Protein AF-A0A2P5B890-F1 (afdb_monomer_lite)

Structure (mmCIF, N/CA/C/O backbone):
data_AF-A0A2P5B890-F1
#
_entry.id   AF-A0A2P5B890-F1
#
loop_
_atom_site.group_PDB
_atom_site.id
_atom_site.type_symbol
_atom_site.label_atom_id
_atom_site.label_alt_id
_atom_site.label_comp_id
_atom_site.label_asym_id
_atom_site.label_entity_id
_atom_site.label_seq_id
_atom_site.pdbx_PDB_ins_code
_atom_site.Cartn_x
_atom_site.Cartn_y
_atom_site.Cartn_z
_atom_site.occupancy
_atom_site.B_iso_or_equiv
_atom_site.auth_seq_id
_atom_site.auth_comp_id
_atom_site.auth_asym_id
_atom_site.auth_atom_id
_atom_site.pdbx_PDB_model_num
ATOM 1 N N . MET A 1 1 ? 18.913 2.480 22.817 1.00 41.84 1 MET A N 1
ATOM 2 C CA . MET A 1 1 ? 18.592 1.433 21.826 1.00 41.84 1 MET A CA 1
ATOM 3 C C . MET A 1 1 ? 19.067 1.959 20.476 1.00 41.84 1 MET A C 1
ATOM 5 O O . MET A 1 1 ? 18.506 2.934 19.999 1.00 41.84 1 MET A O 1
ATOM 9 N N . LEU A 1 2 ? 20.197 1.471 19.957 1.00 37.69 2 LEU A N 1
ATOM 10 C CA . LEU A 1 2 ? 20.738 1.953 18.678 1.00 37.69 2 LEU A CA 1
ATOM 11 C C . LEU A 1 2 ? 19.894 1.376 17.522 1.00 37.69 2 LEU A C 1
ATOM 13 O O . LEU A 1 2 ? 19.599 0.182 17.569 1.00 37.69 2 LEU A O 1
ATOM 17 N N . PRO A 1 3 ? 19.499 2.176 16.511 1.00 53.19 3 PRO A N 1
ATOM 18 C CA . PRO A 1 3 ? 18.799 1.674 15.328 1.00 53.19 3 PRO A CA 1
ATOM 19 C C . PRO A 1 3 ? 19.636 0.603 14.621 1.00 53.19 3 PRO A C 1
ATOM 21 O O . PRO A 1 3 ? 20.852 0.762 14.497 1.00 53.19 3 PRO A O 1
ATOM 24 N N . LEU A 1 4 ? 18.998 -0.464 14.130 1.00 50.97 4 LEU A N 1
ATOM 25 C CA . LEU A 1 4 ? 19.651 -1.579 13.422 1.00 50.97 4 LEU A CA 1
ATOM 26 C C . LEU A 1 4 ? 20.555 -1.106 12.269 1.00 50.97 4 LEU A C 1
ATOM 28 O O . LEU A 1 4 ? 21.605 -1.692 12.030 1.00 50.97 4 LEU A O 1
ATOM 32 N N . VAL A 1 5 ? 20.222 0.020 11.636 1.00 49.50 5 VAL A N 1
ATOM 33 C CA . VAL A 1 5 ? 21.019 0.647 10.571 1.00 49.50 5 VAL A CA 1
ATOM 34 C C . VAL A 1 5 ? 22.386 1.148 11.066 1.00 49.50 5 VAL A C 1
ATOM 36 O O . VAL A 1 5 ? 23.385 1.031 10.360 1.00 49.50 5 VAL A O 1
ATOM 39 N N . ASN A 1 6 ? 22.481 1.622 12.314 1.00 41.78 6 ASN A N 1
ATOM 40 C CA . ASN A 1 6 ? 23.764 1.988 12.928 1.00 41.78 6 ASN A CA 1
ATOM 41 C C . ASN A 1 6 ? 24.605 0.754 13.274 1.00 41.78 6 ASN A C 1
ATOM 43 O O . ASN A 1 6 ? 25.833 0.826 13.235 1.00 41.78 6 ASN A O 1
ATOM 47 N N . LEU A 1 7 ? 23.959 -0.380 13.564 1.00 48.84 7 LEU A N 1
ATOM 48 C CA . LEU A 1 7 ? 24.642 -1.660 13.747 1.00 48.84 7 LEU A CA 1
ATOM 49 C C . LEU A 1 7 ? 25.225 -2.158 12.417 1.00 48.84 7 LEU A C 1
ATOM 51 O O . LEU A 1 7 ? 26.377 -2.579 12.382 1.00 48.84 7 LEU A O 1
ATOM 55 N N . LEU A 1 8 ? 24.469 -2.015 11.321 1.00 45.31 8 LEU A N 1
ATOM 56 C CA . LEU A 1 8 ? 24.914 -2.323 9.955 1.00 45.31 8 LEU A CA 1
ATOM 57 C C . LEU A 1 8 ? 26.069 -1.407 9.505 1.00 45.31 8 LEU A C 1
ATOM 59 O O . LEU A 1 8 ? 27.021 -1.862 8.871 1.00 45.31 8 LEU A O 1
ATOM 63 N N . ARG A 1 9 ? 26.057 -0.134 9.912 1.00 44.59 9 ARG A N 1
ATOM 64 C CA . ARG A 1 9 ? 27.140 0.822 9.632 1.00 44.59 9 ARG A CA 1
ATOM 65 C C . ARG A 1 9 ? 28.434 0.512 10.400 1.00 44.59 9 ARG A C 1
ATOM 67 O O . ARG A 1 9 ? 29.521 0.717 9.863 1.00 44.59 9 ARG A O 1
ATOM 74 N N . LEU A 1 10 ? 28.334 -0.019 11.623 1.00 42.94 10 LEU A N 1
ATOM 75 C CA . LEU A 1 10 ? 29.478 -0.406 12.469 1.00 42.94 10 LEU A CA 1
ATOM 76 C C . LEU A 1 10 ? 30.211 -1.665 11.980 1.00 42.94 10 LEU A C 1
ATOM 78 O O . LEU A 1 10 ? 31.415 -1.780 12.187 1.00 42.94 10 LEU A O 1
ATOM 82 N N . ILE A 1 11 ? 29.525 -2.569 11.276 1.00 50.56 11 ILE A N 1
ATOM 83 C CA . ILE A 1 11 ? 30.129 -3.751 10.628 1.00 50.56 11 ILE A CA 1
ATOM 84 C C . ILE A 1 11 ? 30.693 -3.460 9.221 1.00 50.56 11 ILE A C 1
ATOM 86 O O . ILE A 1 11 ? 30.982 -4.383 8.465 1.00 50.56 11 ILE A O 1
ATOM 90 N N . GLY A 1 12 ? 30.893 -2.184 8.865 1.00 39.72 12 GLY A N 1
ATOM 91 C CA . GLY A 1 12 ? 31.603 -1.775 7.645 1.00 39.72 12 GLY A CA 1
ATOM 92 C C . GLY A 1 12 ? 30.725 -1.452 6.432 1.00 39.72 12 GLY A C 1
ATOM 93 O O . GLY A 1 12 ? 31.262 -1.188 5.354 1.00 39.72 12 GLY A O 1
ATOM 94 N N . TYR A 1 13 ? 29.397 -1.404 6.574 1.00 41.72 13 TYR A N 1
ATOM 95 C CA . TYR A 1 13 ? 28.501 -0.997 5.487 1.00 41.72 13 TYR A CA 1
ATOM 96 C C . TYR A 1 13 ? 28.231 0.510 5.528 1.00 41.72 13 TYR A C 1
ATOM 98 O O . TYR A 1 13 ? 27.294 1.009 6.145 1.00 41.72 13 TYR A O 1
ATOM 106 N N . GLY A 1 14 ? 29.124 1.237 4.862 1.00 40.88 14 GLY A N 1
ATOM 107 C CA . GLY A 1 14 ? 29.059 2.681 4.632 1.00 40.88 14 GLY A CA 1
ATOM 108 C C . GLY A 1 14 ? 30.031 3.133 3.541 1.00 40.88 14 GLY A C 1
ATOM 109 O O . GLY A 1 14 ? 30.474 4.279 3.550 1.00 40.88 14 GLY A O 1
ATOM 110 N N . LYS A 1 15 ? 30.411 2.231 2.623 1.00 35.06 15 LYS A N 1
ATOM 111 C CA . LYS A 1 15 ? 31.128 2.631 1.412 1.00 35.06 15 LYS A CA 1
ATOM 112 C C . LYS A 1 15 ? 30.120 3.257 0.444 1.00 35.06 15 LYS A C 1
ATOM 114 O O . LYS A 1 15 ? 29.133 2.591 0.119 1.00 35.06 15 LYS A O 1
ATOM 119 N N . PRO A 1 16 ? 30.350 4.490 -0.039 1.00 34.53 16 PRO A N 1
ATOM 120 C CA . PRO A 1 16 ? 29.565 5.027 -1.139 1.00 34.53 16 PRO A CA 1
ATOM 121 C C . PRO A 1 16 ? 29.727 4.081 -2.335 1.00 34.53 16 PRO A C 1
ATOM 123 O O . PRO A 1 16 ? 30.847 3.825 -2.773 1.00 34.53 16 PRO A O 1
ATOM 126 N N . GLY A 1 17 ? 28.619 3.500 -2.800 1.00 38.19 17 GLY A N 1
ATOM 127 C CA . GLY A 1 17 ? 28.598 2.605 -3.961 1.00 38.19 17 GLY A CA 1
ATOM 128 C C . GLY A 1 17 ? 28.188 1.152 -3.706 1.00 38.19 17 GLY A C 1
ATOM 129 O O . GLY A 1 17 ? 28.094 0.405 -4.676 1.00 38.19 17 GLY A O 1
ATOM 130 N N . ILE A 1 18 ? 27.898 0.727 -2.467 1.00 41.72 18 ILE A N 1
ATOM 131 C CA . ILE A 1 18 ? 27.238 -0.577 -2.265 1.00 41.72 18 ILE A CA 1
ATOM 132 C C . ILE A 1 18 ? 25.743 -0.401 -2.540 1.00 41.72 18 ILE A C 1
ATOM 134 O O . ILE A 1 18 ? 24.984 0.067 -1.697 1.00 41.72 18 ILE A O 1
ATOM 138 N N . GLN A 1 19 ? 25.357 -0.746 -3.764 1.00 46.16 19 GLN A N 1
ATOM 139 C CA . GLN A 1 19 ? 23.973 -0.863 -4.204 1.00 46.16 19 GLN A CA 1
ATOM 140 C C . GLN A 1 19 ? 23.298 -1.974 -3.385 1.00 46.16 19 GLN A C 1
ATOM 142 O O . GLN A 1 19 ? 23.825 -3.086 -3.303 1.00 46.16 19 GLN A O 1
ATOM 147 N N . PHE A 1 20 ? 22.143 -1.694 -2.773 1.00 48.53 20 PHE A N 1
ATOM 148 C CA . PHE A 1 20 ? 21.269 -2.755 -2.273 1.00 48.53 20 PHE A CA 1
ATOM 149 C C . PHE A 1 20 ? 20.727 -3.506 -3.488 1.00 48.53 20 PHE A C 1
ATOM 151 O O . PHE A 1 20 ? 19.748 -3.097 -4.104 1.00 48.53 20 PHE A O 1
ATOM 158 N N . LEU A 1 21 ? 21.427 -4.569 -3.883 1.00 47.84 21 LEU A N 1
ATOM 159 C CA . LEU A 1 21 ? 20.949 -5.462 -4.927 1.00 47.84 21 LEU A CA 1
ATOM 160 C C . LEU A 1 21 ? 19.724 -6.224 -4.387 1.00 47.84 21 LEU A C 1
ATOM 162 O O . LEU A 1 21 ? 19.800 -6.754 -3.267 1.00 47.84 21 LEU A O 1
ATOM 166 N N . PRO A 1 22 ? 18.622 -6.293 -5.159 1.00 54.09 22 PRO A N 1
ATOM 167 C CA . PRO A 1 22 ? 17.357 -6.894 -4.725 1.00 54.09 22 PRO A CA 1
ATOM 168 C C . PRO A 1 22 ? 17.493 -8.371 -4.322 1.00 54.09 22 PRO A C 1
ATOM 170 O O . PRO A 1 22 ? 16.749 -8.847 -3.469 1.00 54.09 22 PRO A O 1
ATOM 173 N N . ASP A 1 23 ? 18.510 -9.066 -4.836 1.00 54.47 23 ASP A N 1
ATOM 174 C CA . ASP A 1 23 ? 18.761 -10.484 -4.550 1.00 54.47 23 ASP A CA 1
ATOM 175 C C . ASP A 1 23 ? 19.698 -10.718 -3.355 1.00 54.47 23 ASP A C 1
ATOM 177 O O . ASP A 1 23 ? 20.062 -11.856 -3.046 1.00 54.47 23 ASP A O 1
ATOM 181 N N . SER A 1 24 ? 20.131 -9.657 -2.664 1.00 61.16 24 SER A N 1
ATOM 182 C CA . SER A 1 24 ? 20.968 -9.840 -1.481 1.00 61.16 24 SER A CA 1
ATOM 183 C C . SER A 1 24 ? 20.148 -10.481 -0.346 1.00 61.16 24 SER A C 1
ATOM 185 O O . SER A 1 24 ? 19.048 -10.013 -0.031 1.00 61.16 24 SER A O 1
ATOM 187 N N . PRO A 1 25 ? 20.680 -11.509 0.346 1.00 60.75 25 PRO A N 1
ATOM 188 C CA . PRO A 1 25 ? 19.998 -12.137 1.483 1.00 60.75 25 PRO A CA 1
ATOM 189 C C . PRO A 1 25 ? 19.591 -11.129 2.572 1.00 60.75 25 PRO A C 1
ATOM 191 O O . PRO A 1 25 ? 18.593 -11.305 3.272 1.00 60.75 25 PRO A O 1
ATOM 194 N N . THR A 1 26 ? 20.352 -10.040 2.696 1.00 64.50 26 THR A N 1
ATOM 195 C CA . THR A 1 26 ? 20.110 -8.932 3.625 1.00 64.50 26 THR A CA 1
ATOM 196 C C . THR A 1 26 ? 18.891 -8.089 3.240 1.00 64.50 26 THR A C 1
ATOM 198 O O . THR A 1 26 ? 18.122 -7.704 4.114 1.00 64.50 26 THR A O 1
ATOM 201 N N . TYR A 1 27 ? 18.674 -7.819 1.950 1.00 67.25 27 TYR A N 1
ATOM 202 C CA . TYR A 1 27 ? 17.504 -7.069 1.486 1.00 67.25 27 TYR A CA 1
ATOM 203 C C . TYR A 1 27 ? 16.220 -7.894 1.610 1.00 67.25 27 TYR A C 1
ATOM 205 O O . TYR A 1 27 ? 15.213 -7.415 2.130 1.00 67.25 27 TYR A O 1
ATOM 213 N N . ILE A 1 28 ? 16.287 -9.177 1.244 1.00 66.06 28 ILE A N 1
ATOM 214 C CA . ILE A 1 28 ? 15.167 -10.114 1.396 1.00 66.06 28 ILE A CA 1
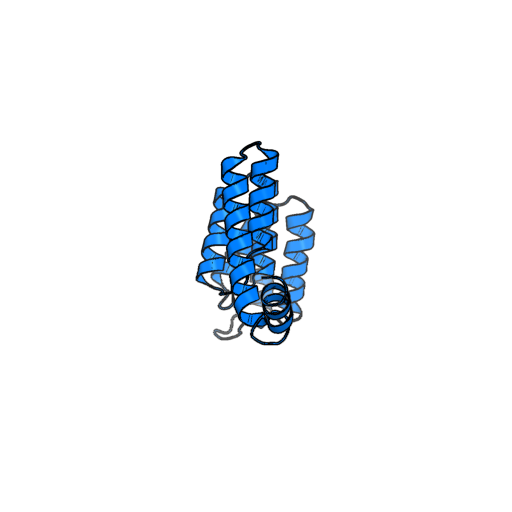ATOM 215 C C . ILE A 1 28 ? 14.785 -10.258 2.874 1.00 66.06 28 ILE A C 1
ATOM 217 O O . ILE A 1 28 ? 13.614 -10.131 3.223 1.00 66.06 28 ILE A O 1
ATOM 221 N N . SER A 1 29 ? 15.759 -10.467 3.767 1.00 67.19 29 SER A N 1
ATOM 222 C CA . SER A 1 29 ? 15.489 -10.547 5.212 1.00 67.19 29 SER A CA 1
ATOM 223 C C . SER A 1 29 ? 14.941 -9.239 5.790 1.00 67.19 29 SER A C 1
ATOM 225 O O . SER A 1 29 ? 14.083 -9.282 6.669 1.00 67.19 29 SER A O 1
ATOM 227 N N . TYR A 1 30 ? 15.364 -8.085 5.273 1.00 70.12 30 TYR A N 1
ATOM 228 C CA . TYR A 1 30 ? 14.814 -6.783 5.645 1.00 70.12 30 TYR A CA 1
ATOM 229 C C . TYR A 1 30 ? 13.343 -6.625 5.230 1.00 70.12 30 TYR A C 1
ATOM 231 O O . TYR A 1 30 ? 12.511 -6.258 6.062 1.00 70.12 30 TYR A O 1
ATOM 239 N N . ILE A 1 31 ? 12.993 -6.982 3.990 1.00 69.38 31 ILE A N 1
ATOM 240 C CA . ILE A 1 31 ? 11.601 -6.985 3.510 1.00 69.38 31 ILE A CA 1
ATOM 241 C C . ILE A 1 31 ? 10.742 -7.937 4.338 1.00 69.38 31 ILE A C 1
ATOM 243 O O . ILE A 1 31 ? 9.652 -7.558 4.767 1.00 69.38 31 ILE A O 1
ATOM 247 N N . VAL A 1 32 ? 11.233 -9.149 4.601 1.00 71.06 32 VAL A N 1
ATOM 248 C CA . VAL A 1 32 ? 10.517 -10.136 5.416 1.00 71.06 32 VAL A CA 1
ATOM 249 C C . VAL A 1 32 ? 10.298 -9.600 6.830 1.00 71.06 32 VAL A C 1
ATOM 251 O O . VAL A 1 32 ? 9.179 -9.660 7.329 1.00 71.06 32 VAL A O 1
ATOM 254 N N . MET A 1 33 ? 11.304 -8.988 7.463 1.00 71.31 33 MET A N 1
ATOM 255 C CA . MET A 1 33 ? 11.129 -8.358 8.778 1.00 71.31 33 MET A CA 1
ATOM 256 C C . MET A 1 33 ? 10.081 -7.239 8.753 1.00 71.31 33 MET A C 1
ATOM 258 O O . MET A 1 33 ? 9.228 -7.189 9.639 1.00 71.31 33 MET A O 1
ATOM 262 N N . LEU A 1 34 ? 10.087 -6.372 7.739 1.00 71.75 34 LEU A N 1
ATOM 263 C CA . LEU A 1 34 ? 9.090 -5.306 7.599 1.00 71.75 34 LEU A CA 1
ATOM 264 C C . LEU A 1 34 ? 7.670 -5.862 7.424 1.00 71.75 34 LEU A C 1
ATOM 266 O O . LEU A 1 34 ? 6.737 -5.442 8.117 1.00 71.75 34 LEU A O 1
ATOM 270 N N . GLN A 1 35 ? 7.517 -6.844 6.536 1.00 71.25 35 GLN A N 1
ATOM 271 C CA . GLN A 1 35 ? 6.251 -7.523 6.262 1.00 71.25 35 GLN A CA 1
ATOM 272 C C . GLN A 1 35 ? 5.720 -8.269 7.486 1.00 71.25 35 GLN A C 1
ATOM 274 O O . GLN A 1 35 ? 4.523 -8.239 7.773 1.00 71.25 35 GLN A O 1
ATOM 279 N N . GLU A 1 36 ? 6.592 -8.963 8.205 1.00 69.88 36 GLU A N 1
ATOM 280 C CA . GLU A 1 36 ? 6.201 -9.971 9.182 1.00 69.88 36 GLU A CA 1
ATOM 281 C C . GLU A 1 36 ? 6.185 -9.443 10.615 1.00 69.88 36 GLU A C 1
ATOM 283 O O . GLU A 1 36 ? 5.306 -9.812 11.393 1.00 69.88 36 GLU A O 1
ATOM 288 N N . ALA A 1 37 ? 7.103 -8.543 10.965 1.00 65.69 37 ALA A N 1
ATOM 289 C CA . ALA A 1 37 ? 7.192 -7.992 12.310 1.00 65.69 37 ALA A CA 1
ATOM 290 C C . ALA A 1 37 ? 6.414 -6.686 12.471 1.00 65.69 37 ALA A C 1
ATOM 292 O O . ALA A 1 37 ? 5.836 -6.483 13.531 1.00 65.69 37 ALA A O 1
ATOM 293 N N . LEU A 1 38 ? 6.362 -5.815 11.460 1.00 69.25 38 LEU A N 1
ATOM 294 C CA . LEU A 1 38 ? 5.784 -4.475 11.630 1.00 69.25 38 LEU A CA 1
ATOM 295 C C . LEU A 1 38 ? 4.375 -4.394 11.038 1.00 69.25 38 LEU A C 1
ATOM 297 O O . LEU A 1 38 ? 3.422 -4.073 11.751 1.00 69.25 38 LEU A O 1
ATOM 301 N N . ALA A 1 39 ? 4.195 -4.824 9.785 1.00 70.19 39 ALA A N 1
ATOM 302 C CA . ALA A 1 39 ? 2.880 -4.795 9.140 1.00 70.19 39 ALA A CA 1
ATOM 303 C C . ALA A 1 39 ? 1.872 -5.808 9.730 1.00 70.19 39 ALA A C 1
ATOM 305 O O . ALA A 1 39 ? 0.667 -5.540 9.739 1.00 70.19 39 ALA A O 1
ATOM 306 N N . LYS A 1 40 ? 2.325 -6.968 10.239 1.00 71.25 40 LYS A N 1
ATOM 307 C CA . LYS A 1 40 ? 1.443 -7.949 10.914 1.00 71.25 40 LYS A CA 1
ATOM 308 C C . LYS A 1 40 ? 1.227 -7.658 12.401 1.00 71.25 40 LYS A C 1
ATOM 310 O O . LYS A 1 40 ? 0.15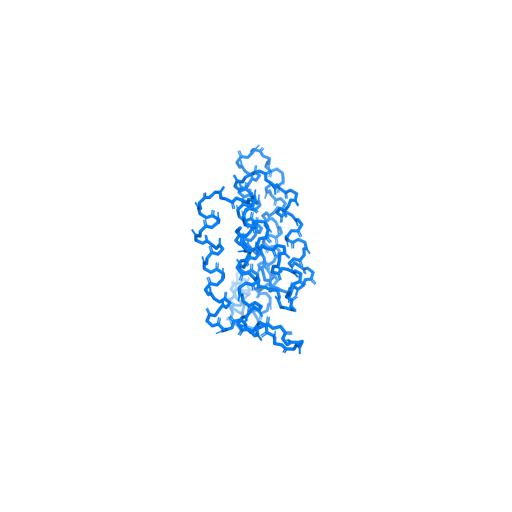4 -7.975 12.905 1.00 71.25 40 LYS A O 1
ATOM 315 N N . ARG A 1 41 ? 2.204 -7.075 13.113 1.00 72.62 41 ARG A N 1
ATOM 316 C CA . ARG A 1 41 ? 2.076 -6.789 14.561 1.00 72.62 41 ARG A CA 1
ATOM 317 C C . ARG A 1 41 ? 1.462 -5.422 14.867 1.00 72.62 41 ARG A C 1
ATOM 319 O O . ARG A 1 41 ? 1.461 -5.024 16.026 1.00 72.62 41 ARG A O 1
ATOM 326 N N . ASN A 1 42 ? 0.897 -4.749 13.861 1.00 74.06 42 ASN A N 1
ATOM 327 C CA . ASN A 1 42 ? 0.179 -3.480 14.015 1.00 74.06 42 ASN A CA 1
ATOM 328 C C . ASN A 1 42 ? 1.071 -2.317 14.507 1.00 74.06 42 ASN A C 1
ATOM 330 O O . ASN A 1 42 ? 0.560 -1.325 15.025 1.00 74.06 42 ASN A O 1
ATOM 334 N N . ASP A 1 43 ? 2.395 -2.440 14.353 1.00 84.12 43 ASP A N 1
ATOM 335 C CA . ASP A 1 43 ? 3.372 -1.397 14.682 1.00 84.12 43 ASP A CA 1
ATOM 336 C C . ASP A 1 43 ? 3.614 -0.519 13.449 1.00 84.12 43 ASP A C 1
ATOM 338 O O . ASP A 1 43 ? 4.617 -0.633 12.738 1.00 84.12 43 ASP A O 1
ATOM 342 N N . VAL A 1 44 ? 2.623 0.324 13.152 1.00 86.62 44 VAL A N 1
ATOM 343 C CA . VAL A 1 44 ? 2.665 1.210 11.983 1.00 86.62 44 VAL A CA 1
ATOM 344 C C . VAL A 1 44 ? 3.750 2.280 12.108 1.00 86.62 44 VAL A C 1
ATOM 346 O O . VAL A 1 44 ? 4.298 2.694 11.096 1.00 86.62 44 VAL A O 1
ATOM 349 N N . GLU A 1 45 ? 4.100 2.701 13.325 1.00 85.19 45 GLU A N 1
ATOM 350 C CA . GLU A 1 45 ? 5.124 3.725 13.558 1.00 85.19 45 GLU A CA 1
ATOM 351 C C . GLU A 1 45 ? 6.530 3.175 13.295 1.00 85.19 45 GLU A C 1
ATOM 353 O O . GLU A 1 45 ? 7.319 3.799 12.579 1.00 85.19 45 GLU A O 1
ATOM 358 N N . GLY A 1 46 ? 6.819 1.965 13.787 1.00 83.44 46 GLY A N 1
ATOM 359 C CA . GLY A 1 46 ? 8.039 1.239 13.443 1.00 83.44 46 GLY A CA 1
ATOM 360 C C . GLY A 1 46 ? 8.153 1.003 11.938 1.00 83.44 46 GLY A C 1
ATOM 361 O O . GLY A 1 46 ? 9.218 1.226 11.358 1.00 83.44 46 GLY A O 1
ATOM 362 N N . LEU A 1 47 ? 7.048 0.608 11.290 1.00 85.00 47 LEU A N 1
ATOM 363 C CA . LEU A 1 47 ? 6.999 0.417 9.840 1.00 85.00 47 LEU A CA 1
ATOM 364 C C . LEU A 1 47 ? 7.331 1.708 9.086 1.00 85.00 47 LEU A C 1
ATOM 366 O O . LEU A 1 47 ? 8.172 1.671 8.191 1.00 85.00 47 LEU A O 1
ATOM 370 N N . THR A 1 48 ? 6.697 2.828 9.449 1.00 86.00 48 THR A N 1
ATOM 371 C CA . THR A 1 48 ? 6.936 4.142 8.834 1.00 86.00 48 THR A CA 1
ATOM 372 C C . THR A 1 48 ? 8.404 4.511 8.904 1.00 86.00 48 THR A C 1
ATOM 374 O O . THR A 1 48 ? 9.011 4.792 7.875 1.00 86.00 48 THR A O 1
ATOM 377 N N . LYS A 1 49 ? 8.995 4.440 10.098 1.00 83.88 49 LYS A N 1
ATOM 378 C CA . LYS A 1 49 ? 10.389 4.822 10.301 1.00 83.88 49 LYS A CA 1
ATOM 379 C C . LYS A 1 49 ? 11.344 3.970 9.470 1.00 83.88 49 LYS A C 1
ATOM 381 O O . LYS A 1 49 ? 12.234 4.502 8.815 1.00 83.88 49 LYS A O 1
ATOM 386 N N . CYS A 1 50 ? 11.155 2.651 9.470 1.00 77.38 50 CYS A N 1
ATOM 387 C CA . CYS A 1 50 ? 11.976 1.766 8.654 1.00 77.38 50 CYS A CA 1
ATOM 388 C C . CYS A 1 50 ? 11.782 2.040 7.157 1.00 77.38 50 CYS A C 1
ATOM 390 O O . CYS A 1 50 ? 12.762 2.089 6.420 1.00 77.38 50 CYS A O 1
ATOM 392 N N . PHE A 1 51 ? 10.546 2.266 6.710 1.00 82.00 51 PHE A N 1
ATOM 393 C CA . PHE A 1 51 ? 10.272 2.583 5.314 1.00 82.00 51 PHE A CA 1
ATOM 394 C C . PHE A 1 51 ? 10.940 3.894 4.879 1.00 82.00 51 PHE A C 1
ATOM 396 O O . PHE A 1 51 ? 11.631 3.891 3.867 1.00 82.00 51 PHE A O 1
ATOM 403 N N . GLU A 1 52 ? 10.826 4.973 5.653 1.00 82.31 52 GLU A N 1
ATOM 404 C CA . GLU A 1 52 ? 11.486 6.260 5.377 1.00 82.31 52 GLU A CA 1
ATOM 405 C C . GLU A 1 52 ? 13.017 6.125 5.334 1.00 82.31 52 GLU A C 1
ATOM 407 O O . GLU A 1 52 ? 13.675 6.634 4.422 1.00 82.31 52 GLU A O 1
ATOM 412 N N . GLU A 1 53 ? 13.595 5.385 6.286 1.00 76.00 53 GLU A N 1
ATOM 413 C CA . GLU A 1 53 ? 15.027 5.067 6.294 1.00 76.00 53 GLU A CA 1
ATOM 414 C C . GLU A 1 53 ? 15.428 4.308 5.015 1.00 76.00 53 GLU A C 1
ATOM 416 O O . GLU A 1 53 ? 16.431 4.648 4.376 1.00 76.00 53 GLU A O 1
ATOM 421 N N . SER A 1 54 ? 14.622 3.333 4.584 1.00 73.12 54 SER A N 1
ATOM 422 C CA . SER A 1 54 ? 14.857 2.602 3.335 1.00 73.12 54 SER A CA 1
ATOM 423 C C . SER A 1 54 ? 14.706 3.493 2.099 1.00 73.12 54 SER A C 1
ATOM 425 O O . SER A 1 54 ? 15.566 3.473 1.225 1.00 73.12 54 SER A O 1
ATOM 427 N N . GLU A 1 55 ? 13.683 4.347 2.039 1.00 74.00 55 GLU A N 1
ATOM 428 C CA . GLU A 1 55 ? 13.400 5.202 0.883 1.00 74.00 55 GLU A CA 1
ATOM 429 C C . GLU A 1 55 ? 14.489 6.265 0.688 1.00 74.00 55 GLU A C 1
ATOM 431 O O . GLU A 1 55 ? 14.846 6.582 -0.447 1.00 74.00 55 GLU A O 1
ATOM 436 N N . SER A 1 56 ? 15.068 6.770 1.783 1.00 72.44 56 SER A N 1
ATOM 437 C CA . SER A 1 56 ? 16.168 7.745 1.756 1.00 72.44 56 SER A CA 1
ATOM 438 C C . SER A 1 56 ? 17.491 7.178 1.230 1.00 72.44 56 SER A C 1
ATOM 440 O O . SER A 1 56 ? 18.347 7.928 0.759 1.00 72.44 56 SER A O 1
ATOM 442 N N . SER A 1 57 ? 17.670 5.859 1.319 1.00 65.94 57 SER A N 1
ATOM 443 C CA . SER A 1 57 ? 18.915 5.169 0.977 1.00 65.94 57 SER A CA 1
ATOM 444 C C . SER A 1 57 ? 18.832 4.370 -0.323 1.00 65.94 57 SER A C 1
ATOM 446 O O . SER A 1 57 ? 19.862 3.887 -0.799 1.00 65.94 57 SER A O 1
ATOM 448 N N . CYS A 1 58 ? 17.643 4.240 -0.923 1.00 62.97 58 CYS A N 1
ATOM 449 C CA . CYS A 1 58 ? 17.441 3.345 -2.055 1.00 62.97 58 CYS A CA 1
ATOM 450 C C . CYS A 1 58 ? 17.521 4.036 -3.421 1.00 62.97 58 CYS A C 1
ATOM 452 O O . CYS A 1 58 ? 16.866 5.045 -3.679 1.00 62.97 58 CYS A O 1
ATOM 454 N N . THR A 1 59 ? 18.273 3.420 -4.336 1.00 60.06 59 THR A N 1
ATOM 455 C CA . THR A 1 59 ? 18.306 3.763 -5.767 1.00 60.06 59 THR A CA 1
ATOM 456 C C . THR A 1 59 ? 17.293 2.965 -6.595 1.00 60.06 59 THR A C 1
ATOM 458 O O . THR A 1 59 ? 17.014 3.346 -7.726 1.00 60.06 59 THR A O 1
ATOM 461 N N . TYR A 1 60 ? 16.760 1.861 -6.054 1.00 61.22 60 TYR A N 1
ATOM 462 C CA . TYR A 1 60 ? 15.820 0.952 -6.721 1.00 61.22 60 TYR A CA 1
ATOM 463 C C . TYR A 1 60 ? 14.514 0.850 -5.926 1.00 61.22 60 TYR A C 1
ATOM 465 O O . TYR A 1 60 ? 14.532 0.650 -4.715 1.00 61.22 60 TYR A O 1
ATOM 473 N N . TYR A 1 61 ? 13.370 1.003 -6.587 1.00 67.12 61 TYR A N 1
ATOM 474 C CA . TYR A 1 61 ? 12.076 1.010 -5.911 1.00 67.12 61 TYR A CA 1
ATOM 475 C C . TYR A 1 61 ? 11.424 -0.377 -5.976 1.00 67.12 61 TYR A C 1
ATOM 477 O O . TYR A 1 61 ? 11.031 -0.824 -7.050 1.00 67.12 61 TYR A O 1
ATOM 485 N N . ASP A 1 62 ? 11.307 -1.065 -4.835 1.00 73.56 62 ASP A N 1
ATOM 486 C CA . ASP A 1 62 ? 10.622 -2.362 -4.762 1.00 73.56 62 ASP A CA 1
ATOM 487 C C . ASP A 1 62 ? 9.113 -2.166 -4.557 1.00 73.56 62 ASP A C 1
ATOM 489 O O . ASP A 1 62 ? 8.642 -1.758 -3.490 1.00 73.56 62 ASP A O 1
ATOM 493 N N . ILE A 1 63 ? 8.351 -2.497 -5.599 1.00 76.69 63 ILE A N 1
ATOM 494 C CA . ILE A 1 63 ? 6.889 -2.389 -5.635 1.00 76.69 63 ILE A CA 1
ATOM 495 C C . ILE A 1 63 ? 6.235 -3.255 -4.545 1.00 76.69 63 ILE A C 1
ATOM 497 O O . ILE A 1 63 ? 5.253 -2.837 -3.936 1.00 76.69 63 ILE A O 1
ATOM 501 N N . LYS A 1 64 ? 6.796 -4.426 -4.207 1.00 78.88 64 LYS A N 1
ATOM 502 C CA . LYS A 1 64 ? 6.238 -5.310 -3.164 1.00 78.88 64 LYS A CA 1
ATOM 503 C C . LYS A 1 64 ? 6.373 -4.697 -1.776 1.00 78.88 64 LYS A C 1
ATOM 505 O O . LYS A 1 64 ? 5.519 -4.913 -0.906 1.00 78.88 64 LYS A O 1
ATOM 510 N N . LEU A 1 65 ? 7.456 -3.956 -1.552 1.00 80.06 65 LEU A N 1
ATOM 511 C CA . LEU A 1 65 ? 7.654 -3.226 -0.310 1.00 80.06 65 LEU A CA 1
ATOM 512 C C . LEU A 1 65 ? 6.642 -2.079 -0.201 1.00 80.06 65 LEU A C 1
ATOM 514 O O . LEU A 1 65 ? 5.980 -1.953 0.831 1.00 80.06 65 LEU A O 1
ATOM 518 N N . ALA A 1 66 ? 6.457 -1.311 -1.275 1.00 85.38 66 ALA A N 1
ATOM 519 C CA . ALA A 1 66 ? 5.451 -0.254 -1.334 1.00 85.38 66 ALA A CA 1
ATOM 520 C C . ALA A 1 66 ? 4.031 -0.790 -1.094 1.00 85.38 66 ALA A C 1
ATOM 522 O O . ALA A 1 66 ? 3.326 -0.271 -0.229 1.00 85.38 66 ALA A O 1
ATOM 523 N N . ASP A 1 67 ? 3.647 -1.887 -1.752 1.00 86.50 67 ASP A N 1
ATOM 524 C CA . ASP A 1 67 ? 2.362 -2.568 -1.546 1.00 86.50 67 ASP A CA 1
ATOM 525 C C . ASP A 1 67 ? 2.144 -2.939 -0.074 1.00 86.50 67 ASP A C 1
ATOM 527 O O . ASP A 1 67 ? 1.075 -2.704 0.495 1.00 86.50 67 ASP A O 1
ATOM 531 N N . THR A 1 68 ? 3.170 -3.500 0.571 1.00 85.00 68 THR A N 1
ATOM 532 C CA . THR A 1 68 ? 3.113 -3.886 1.990 1.00 85.00 68 THR A CA 1
ATOM 533 C C . THR A 1 68 ? 2.813 -2.676 2.875 1.00 85.00 68 THR A C 1
ATOM 535 O O . THR A 1 68 ? 1.961 -2.747 3.767 1.00 85.00 68 THR A O 1
ATOM 538 N N . VAL A 1 69 ? 3.499 -1.561 2.625 1.00 88.69 69 VAL A N 1
ATOM 539 C CA . VAL A 1 69 ? 3.360 -0.327 3.405 1.00 88.69 69 VAL A CA 1
ATOM 540 C C . VAL A 1 69 ? 2.008 0.338 3.155 1.00 88.69 69 VAL A C 1
ATOM 542 O O . VAL A 1 69 ? 1.345 0.735 4.113 1.00 88.69 69 VAL A O 1
ATOM 545 N N . ILE A 1 70 ? 1.538 0.373 1.905 1.00 91.25 70 ILE A N 1
ATOM 546 C CA . ILE A 1 70 ? 0.193 0.845 1.541 1.00 91.25 70 ILE A CA 1
ATOM 547 C C . ILE A 1 70 ? -0.866 0.055 2.313 1.00 91.25 70 ILE A C 1
ATOM 549 O O . ILE A 1 70 ? -1.729 0.645 2.965 1.00 91.25 70 ILE A O 1
ATOM 553 N N . VAL A 1 71 ? -0.785 -1.279 2.310 1.00 89.12 71 VAL A N 1
ATOM 554 C CA . VAL A 1 71 ? -1.739 -2.136 3.032 1.00 89.12 71 VAL A CA 1
ATOM 555 C C . VAL A 1 71 ? -1.738 -1.839 4.527 1.00 89.12 71 VAL A C 1
ATOM 557 O O . VAL A 1 71 ? -2.810 -1.759 5.132 1.00 89.12 71 VAL A O 1
ATOM 560 N N . ALA A 1 72 ? -0.563 -1.679 5.133 1.00 90.00 72 ALA A N 1
ATOM 561 C CA . ALA A 1 72 ? -0.461 -1.342 6.545 1.00 90.00 72 ALA A CA 1
ATOM 562 C C . ALA A 1 72 ? -1.096 0.025 6.835 1.00 90.00 72 ALA A C 1
ATOM 564 O O . ALA A 1 72 ? -1.961 0.120 7.701 1.00 90.00 72 ALA A O 1
ATOM 565 N N . TYR A 1 73 ? -0.770 1.066 6.069 1.00 92.69 73 TYR A N 1
ATOM 566 C CA . TYR A 1 73 ? -1.367 2.387 6.261 1.00 92.69 73 TYR A CA 1
ATOM 567 C C . TYR A 1 73 ? -2.888 2.384 6.116 1.00 92.69 73 TYR A C 1
ATOM 569 O O . TYR A 1 73 ? -3.585 2.934 6.970 1.00 92.69 73 TYR A O 1
ATOM 577 N N . LEU A 1 74 ? -3.430 1.704 5.106 1.00 93.19 74 LEU A N 1
ATOM 578 C CA . LEU A 1 74 ? -4.879 1.605 4.918 1.00 93.19 74 LEU A CA 1
ATOM 579 C C . LEU A 1 74 ? -5.576 0.859 6.065 1.00 93.19 74 LEU A C 1
ATOM 581 O O . LEU A 1 74 ? -6.682 1.238 6.446 1.00 93.19 74 LEU A O 1
ATOM 585 N N . ARG A 1 75 ? -4.942 -0.162 6.662 1.00 89.88 75 ARG A N 1
ATOM 586 C CA . ARG A 1 75 ? -5.468 -0.845 7.865 1.00 89.88 75 ARG A CA 1
ATOM 587 C C . ARG A 1 75 ? -5.561 0.074 9.083 1.00 89.88 75 ARG A C 1
ATOM 589 O O . ARG A 1 75 ? -6.398 -0.171 9.944 1.00 89.88 75 ARG A O 1
ATOM 596 N N . HIS A 1 76 ? -4.725 1.106 9.137 1.00 90.62 76 HIS A N 1
ATOM 597 C CA . HIS A 1 76 ? -4.669 2.094 10.213 1.00 90.62 76 HIS A CA 1
ATOM 598 C C . HIS A 1 76 ? -5.350 3.424 9.851 1.00 90.62 76 HIS A C 1
ATOM 600 O O . HIS A 1 76 ? -5.080 4.441 10.487 1.00 90.62 76 HIS A O 1
ATOM 606 N N . ASP A 1 77 ? -6.200 3.447 8.819 1.00 93.19 77 ASP A N 1
ATOM 607 C CA . ASP A 1 77 ? -6.899 4.652 8.352 1.00 93.19 77 ASP A CA 1
ATOM 608 C C . ASP A 1 77 ? -5.987 5.816 7.908 1.00 93.19 77 ASP A C 1
ATOM 610 O O . ASP A 1 77 ? -6.440 6.949 7.725 1.00 93.19 77 ASP A O 1
ATOM 614 N N . LYS A 1 78 ? -4.714 5.526 7.624 1.00 93.44 78 LYS A N 1
ATOM 615 C CA . LYS A 1 78 ? -3.685 6.469 7.159 1.00 93.44 78 LYS A CA 1
ATOM 616 C C . LYS A 1 78 ? -3.696 6.622 5.638 1.00 93.44 78 LYS A C 1
ATOM 618 O O . LYS A 1 78 ? -2.732 6.320 4.939 1.00 93.44 78 LYS A O 1
ATOM 623 N N . PHE A 1 79 ? -4.833 7.060 5.096 1.00 93.62 79 PHE A N 1
ATOM 624 C CA . PHE A 1 79 ? -5.026 7.163 3.644 1.00 93.62 79 PHE A CA 1
ATOM 625 C C . PHE A 1 79 ? -4.020 8.103 2.964 1.00 93.62 79 PHE A C 1
ATOM 627 O O . PHE A 1 79 ? -3.542 7.800 1.875 1.00 93.62 79 PHE A O 1
ATOM 634 N N . LYS A 1 80 ? -3.693 9.240 3.592 1.00 94.69 80 LYS A N 1
ATOM 635 C CA . LYS A 1 80 ? -2.788 10.237 3.000 1.00 94.69 80 LYS A CA 1
ATOM 636 C C . LYS A 1 80 ? -1.383 9.667 2.828 1.00 94.69 80 LYS A C 1
ATOM 638 O O . LYS A 1 80 ? -0.784 9.829 1.771 1.00 94.69 80 LYS A O 1
ATOM 643 N N . GLU A 1 81 ? -0.899 8.965 3.843 1.00 93.19 81 GLU A N 1
ATOM 644 C CA . GLU A 1 81 ? 0.395 8.296 3.838 1.00 93.19 81 GLU A CA 1
ATOM 645 C C . GLU A 1 81 ? 0.416 7.153 2.815 1.00 93.19 81 GLU A C 1
ATOM 647 O O . GLU A 1 81 ? 1.344 7.070 2.015 1.00 93.19 81 GLU A O 1
ATOM 652 N N . ALA A 1 82 ? -0.644 6.337 2.755 1.00 93.88 82 ALA A N 1
ATOM 653 C CA . ALA A 1 82 ? -0.789 5.300 1.731 1.00 93.88 82 ALA A CA 1
ATOM 654 C C . ALA A 1 82 ? -0.739 5.879 0.307 1.00 93.88 82 ALA A C 1
ATOM 656 O O . ALA A 1 82 ? -0.027 5.362 -0.553 1.00 93.88 82 ALA A O 1
ATOM 657 N N . LYS A 1 83 ? -1.467 6.974 0.057 1.00 93.75 83 LYS A N 1
ATOM 658 C CA . LYS A 1 83 ? -1.504 7.641 -1.250 1.00 93.75 83 LYS A CA 1
ATOM 659 C C . LYS A 1 83 ? -0.145 8.222 -1.634 1.00 93.75 83 LYS A C 1
ATOM 661 O O . LYS A 1 83 ? 0.247 8.105 -2.787 1.00 93.75 83 LYS A O 1
ATOM 666 N N . LEU A 1 84 ? 0.589 8.795 -0.681 1.00 92.94 84 LEU A N 1
ATOM 667 C CA . LEU A 1 84 ? 1.927 9.330 -0.933 1.00 92.94 84 LEU A CA 1
ATOM 668 C C . LEU A 1 84 ? 2.912 8.229 -1.351 1.00 92.94 84 LEU A C 1
ATOM 670 O O . LEU A 1 84 ? 3.649 8.408 -2.318 1.00 92.94 84 LEU A O 1
ATOM 674 N N . VAL A 1 85 ? 2.893 7.080 -0.665 1.00 90.56 85 VAL A N 1
ATOM 675 C CA . VAL A 1 85 ? 3.713 5.916 -1.047 1.00 90.56 85 VAL A CA 1
ATOM 676 C C . VAL A 1 85 ? 3.372 5.468 -2.465 1.00 90.56 85 VAL A C 1
ATOM 678 O O . VAL A 1 85 ? 4.269 5.269 -3.278 1.00 90.56 85 VAL A O 1
ATOM 681 N N . PHE A 1 86 ? 2.081 5.380 -2.781 1.00 91.06 86 PHE A N 1
ATOM 682 C CA . PHE A 1 86 ? 1.601 5.004 -4.106 1.00 91.06 86 PHE A CA 1
ATOM 683 C C . PHE A 1 86 ? 2.036 5.985 -5.214 1.00 91.06 86 PHE A C 1
ATOM 685 O O . PHE A 1 86 ? 2.531 5.575 -6.262 1.00 91.06 86 PHE A O 1
ATOM 692 N N . GLU A 1 87 ? 1.925 7.292 -4.978 1.00 90.31 87 GLU A N 1
ATOM 693 C CA . GLU A 1 87 ? 2.379 8.325 -5.920 1.00 90.31 87 GLU A CA 1
ATOM 694 C C . GLU A 1 87 ? 3.904 8.316 -6.113 1.00 90.31 87 GLU A C 1
ATOM 696 O O . GLU A 1 87 ? 4.398 8.594 -7.205 1.00 90.31 87 GLU A O 1
ATOM 701 N N . ASN A 1 88 ? 4.673 8.000 -5.070 1.00 87.44 88 ASN A N 1
ATOM 702 C CA . ASN A 1 88 ? 6.121 7.836 -5.193 1.00 87.44 88 ASN A CA 1
ATOM 703 C C . ASN A 1 88 ? 6.481 6.569 -5.980 1.00 87.44 88 ASN A C 1
ATOM 705 O O . ASN A 1 88 ? 7.415 6.608 -6.782 1.00 87.44 88 ASN A O 1
ATOM 709 N N . ALA A 1 89 ? 5.736 5.479 -5.785 1.00 86.06 89 ALA A N 1
ATOM 710 C CA . ALA A 1 89 ? 5.924 4.221 -6.500 1.00 86.06 89 ALA A CA 1
ATOM 711 C C . ALA A 1 89 ? 5.703 4.371 -8.008 1.00 86.06 89 ALA A C 1
ATOM 713 O O . ALA A 1 89 ? 6.571 4.000 -8.799 1.00 86.06 89 ALA A O 1
ATOM 714 N N . THR A 1 90 ? 4.588 4.992 -8.396 1.00 86.00 90 THR A N 1
ATOM 715 C CA . THR A 1 90 ? 4.209 5.224 -9.803 1.00 86.00 90 THR A CA 1
ATOM 716 C C . THR A 1 90 ? 5.176 6.157 -10.532 1.00 86.00 90 THR A C 1
ATOM 718 O O . THR A 1 90 ? 5.404 6.005 -11.725 1.00 86.00 90 THR A O 1
ATOM 721 N N . LYS A 1 91 ? 5.819 7.098 -9.828 1.00 86.06 91 LYS A N 1
ATOM 722 C CA . LYS A 1 91 ? 6.868 7.959 -10.411 1.00 86.06 91 LYS A CA 1
ATOM 723 C C . LYS A 1 91 ? 8.204 7.251 -10.622 1.00 86.06 91 LYS A C 1
ATOM 725 O O . LYS A 1 91 ? 9.016 7.724 -11.412 1.00 86.06 91 LYS A O 1
ATOM 730 N N . ARG A 1 92 ? 8.487 6.203 -9.846 1.00 81.12 92 ARG A N 1
ATOM 731 C CA . ARG A 1 92 ? 9.805 5.546 -9.791 1.00 81.12 92 ARG A CA 1
ATOM 732 C C . ARG A 1 92 ? 9.829 4.173 -10.457 1.00 81.12 92 ARG A C 1
ATOM 734 O O . ARG A 1 92 ? 10.911 3.611 -10.603 1.00 81.12 92 ARG A O 1
ATOM 741 N N . SER A 1 93 ? 8.674 3.625 -10.824 1.00 77.69 93 SER A N 1
ATOM 742 C CA . SER A 1 93 ? 8.561 2.301 -11.431 1.00 77.69 93 SER A CA 1
ATOM 743 C C . SER A 1 93 ? 7.384 2.227 -12.403 1.00 77.69 93 SER A C 1
ATOM 745 O O . SER A 1 93 ? 6.333 2.800 -12.139 1.00 77.69 93 SER A O 1
ATOM 747 N N . GLU A 1 94 ? 7.576 1.504 -13.508 1.00 72.31 94 GLU A N 1
ATOM 748 C CA . GLU A 1 94 ? 6.581 1.291 -14.576 1.00 72.31 94 GLU A CA 1
ATOM 749 C C . GLU A 1 94 ? 5.700 0.049 -14.337 1.00 72.31 94 GLU A C 1
ATOM 751 O O . GLU A 1 94 ? 5.071 -0.456 -15.259 1.00 72.31 94 GLU A O 1
ATOM 756 N N . GLY A 1 95 ? 5.703 -0.518 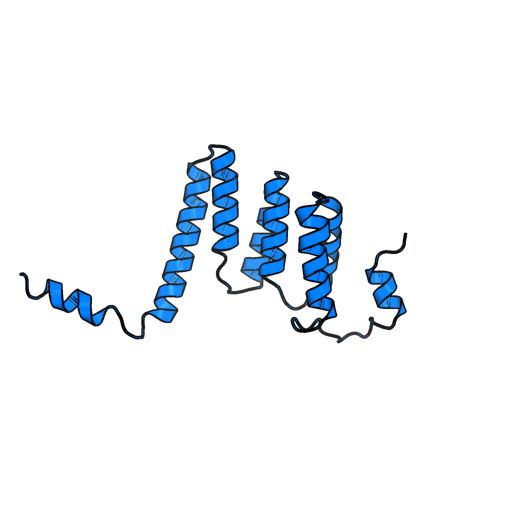-13.127 1.00 67.19 95 GLY A N 1
ATOM 757 C CA . GLY A 1 95 ? 5.021 -1.789 -12.883 1.00 67.19 95 GLY A CA 1
ATOM 758 C C . GLY A 1 95 ? 3.498 -1.659 -12.829 1.00 67.19 95 GLY A C 1
ATOM 759 O O . GLY A 1 95 ? 2.986 -0.571 -12.565 1.00 67.19 95 GLY A O 1
ATOM 760 N N . PRO A 1 96 ? 2.761 -2.770 -12.990 1.00 72.25 96 PRO A N 1
ATOM 761 C CA . PRO A 1 96 ? 1.339 -2.772 -12.694 1.00 72.25 96 PRO A CA 1
ATOM 762 C C . PRO A 1 96 ? 1.125 -2.532 -11.204 1.00 72.25 96 PRO A C 1
ATOM 764 O O . PRO A 1 96 ? 1.734 -3.188 -10.348 1.00 72.25 96 PRO A O 1
ATOM 767 N N . PHE A 1 97 ? 0.200 -1.642 -10.876 1.00 82.94 97 PHE A N 1
ATOM 768 C CA . PHE A 1 97 ? -0.167 -1.350 -9.501 1.00 82.94 97 PHE A CA 1
ATOM 769 C C . PHE A 1 97 ? -1.548 -1.886 -9.127 1.00 82.94 97 PHE A C 1
ATOM 771 O O . PHE A 1 97 ? -2.112 -1.510 -8.097 1.00 82.94 97 PHE A O 1
ATOM 778 N N . LEU A 1 98 ? -2.054 -2.850 -9.897 1.00 85.31 98 LEU A N 1
ATOM 779 C CA . LEU A 1 98 ? -3.333 -3.533 -9.693 1.00 85.31 98 LEU A CA 1
ATOM 780 C C . LEU A 1 98 ? -3.585 -3.927 -8.234 1.00 85.31 98 LEU A C 1
ATOM 782 O O . LEU A 1 98 ? -4.672 -3.716 -7.698 1.00 85.31 98 LEU A O 1
ATOM 786 N N . LYS A 1 99 ? -2.566 -4.466 -7.552 1.00 85.19 99 LYS A N 1
ATOM 787 C CA . LYS A 1 99 ? -2.680 -4.864 -6.142 1.00 85.19 99 LYS A CA 1
ATOM 788 C C . LYS A 1 99 ? -2.854 -3.671 -5.211 1.00 85.19 99 LYS A C 1
ATOM 790 O O . LYS A 1 99 ? -3.656 -3.755 -4.285 1.00 85.19 99 LYS A O 1
ATOM 795 N N . ALA A 1 100 ? -2.138 -2.572 -5.430 1.00 88.88 100 ALA A N 1
ATOM 796 C CA . ALA A 1 100 ? -2.326 -1.351 -4.656 1.00 88.88 100 ALA A CA 1
ATOM 797 C C . ALA A 1 100 ? -3.717 -0.749 -4.916 1.00 88.88 100 ALA A C 1
ATOM 799 O O . ALA A 1 100 ? -4.435 -0.446 -3.959 1.00 88.88 100 ALA A O 1
ATOM 800 N N . GLN A 1 101 ? -4.129 -0.660 -6.186 1.00 90.81 101 GLN A N 1
ATOM 801 C CA . GLN A 1 101 ? -5.445 -0.168 -6.615 1.00 90.81 101 GLN A CA 1
ATOM 802 C C . GLN A 1 101 ? -6.583 -0.962 -5.950 1.00 90.81 101 GLN A C 1
ATOM 804 O O . GLN A 1 101 ? -7.462 -0.386 -5.304 1.00 90.81 101 GLN A O 1
ATOM 809 N N . GLU A 1 102 ? -6.511 -2.297 -5.980 1.00 93.00 102 GLU A N 1
ATOM 810 C CA . GLU A 1 102 ? -7.457 -3.197 -5.309 1.00 93.00 102 GLU A CA 1
ATOM 811 C C . GLU A 1 102 ? -7.561 -2.886 -3.802 1.00 93.00 102 GLU A C 1
ATOM 813 O O . GLU A 1 102 ? -8.649 -2.867 -3.218 1.00 93.00 102 GLU A O 1
ATOM 818 N N . LYS A 1 103 ? -6.435 -2.606 -3.137 1.00 93.50 103 LYS A N 1
ATOM 819 C CA . LYS A 1 103 ? -6.410 -2.316 -1.695 1.00 93.50 103 LYS A CA 1
ATOM 820 C C . LYS A 1 103 ? -7.037 -0.962 -1.367 1.00 93.50 103 LYS A C 1
ATOM 822 O O . LYS A 1 103 ? -7.761 -0.879 -0.369 1.00 93.50 103 LYS A O 1
ATOM 827 N N . PHE A 1 104 ? -6.838 0.057 -2.200 1.00 94.94 104 PHE A N 1
ATOM 828 C CA . PHE A 1 104 ? -7.554 1.329 -2.078 1.00 94.94 104 PHE A CA 1
ATOM 829 C C . PHE A 1 104 ? -9.059 1.162 -2.313 1.00 94.94 104 PHE A C 1
ATOM 831 O O . PHE A 1 104 ? -9.851 1.648 -1.504 1.00 94.94 104 PHE A O 1
ATOM 838 N N . MET A 1 105 ? -9.467 0.406 -3.336 1.00 95.62 105 MET A N 1
ATOM 839 C CA . MET A 1 105 ? -10.877 0.075 -3.571 1.00 95.62 105 MET A CA 1
ATOM 840 C C . MET A 1 105 ? -11.507 -0.550 -2.316 1.00 95.62 105 MET A C 1
ATOM 842 O O . MET A 1 105 ? -12.512 -0.050 -1.803 1.00 95.62 105 MET A O 1
ATOM 846 N N . PHE A 1 106 ? -10.893 -1.598 -1.754 1.00 95.12 106 PHE A N 1
ATOM 847 C CA . PHE A 1 106 ? -11.392 -2.243 -0.533 1.00 95.12 106 PHE A CA 1
ATOM 848 C C . PHE A 1 106 ? -11.472 -1.290 0.664 1.00 95.12 106 PHE A C 1
ATOM 850 O O . PHE A 1 106 ? -12.403 -1.391 1.469 1.00 95.12 106 PHE A O 1
ATOM 857 N N . PHE A 1 107 ? -10.512 -0.376 0.805 1.00 95.75 107 PHE A N 1
ATOM 858 C CA . PHE A 1 107 ? -10.526 0.636 1.858 1.00 95.75 107 PHE A CA 1
ATOM 859 C C . PHE A 1 107 ? -11.763 1.539 1.765 1.00 95.75 107 PHE A C 1
ATOM 861 O O . PHE A 1 107 ? -12.453 1.740 2.769 1.00 95.75 107 PHE A O 1
ATOM 868 N N . PHE A 1 108 ? -12.102 2.022 0.569 1.00 95.94 108 PHE A N 1
ATOM 869 C CA . PHE A 1 108 ? -13.273 2.875 0.361 1.00 95.94 108 PHE A CA 1
ATOM 870 C C . PHE A 1 108 ? -14.600 2.118 0.480 1.00 95.94 108 PHE A C 1
ATOM 872 O O . PHE A 1 108 ? -15.546 2.640 1.080 1.00 95.94 108 PHE A O 1
ATOM 879 N N . LEU A 1 109 ? -14.659 0.859 0.033 1.00 95.94 109 LEU A N 1
ATOM 880 C CA . LEU A 1 109 ? -15.835 0.000 0.223 1.00 95.94 109 LEU A CA 1
ATOM 881 C C . LEU A 1 109 ? -16.165 -0.205 1.705 1.00 95.94 109 LEU A C 1
ATOM 883 O O . LEU A 1 109 ? -17.326 -0.078 2.100 1.00 95.94 109 LEU A O 1
ATOM 887 N N . LYS A 1 110 ? -15.156 -0.439 2.555 1.00 95.31 110 LYS A N 1
ATOM 888 C CA . LYS A 1 110 ? -15.349 -0.554 4.015 1.00 95.31 110 LYS A CA 1
ATOM 889 C C . LYS A 1 110 ? -15.942 0.712 4.637 1.00 95.31 110 LYS A C 1
ATOM 891 O O . LYS A 1 110 ? -16.664 0.624 5.627 1.00 95.31 110 LYS A O 1
ATOM 896 N N . LYS A 1 111 ? -15.677 1.875 4.038 1.00 94.81 111 LYS A N 1
ATOM 897 C CA . LYS A 1 111 ? -16.213 3.179 4.454 1.00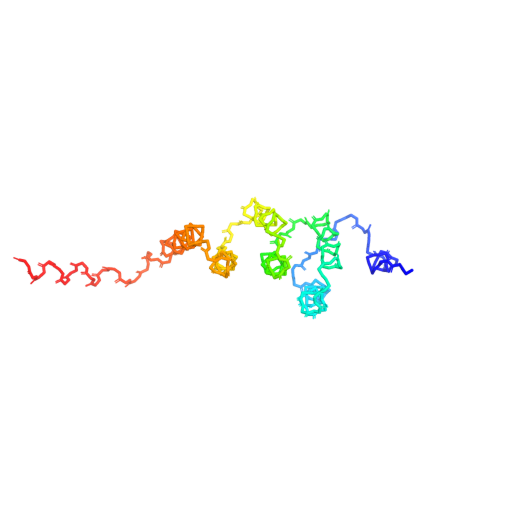 94.81 111 LYS A CA 1
ATOM 898 C C . LYS A 1 111 ? -17.522 3.556 3.763 1.00 94.81 111 LYS A C 1
ATOM 900 O O . LYS A 1 111 ? -18.021 4.653 3.993 1.00 94.81 111 LYS A O 1
ATOM 905 N N . ARG A 1 112 ? -18.082 2.664 2.936 1.00 95.88 112 ARG A N 1
ATOM 906 C CA . ARG A 1 112 ? -19.278 2.903 2.108 1.00 95.88 112 ARG A CA 1
ATOM 907 C C . ARG A 1 112 ? -19.119 4.080 1.133 1.00 95.88 112 ARG A C 1
ATOM 909 O O . ARG A 1 112 ? -20.108 4.666 0.708 1.00 95.88 112 ARG A O 1
ATOM 916 N N . GLN A 1 113 ? -17.885 4.415 0.764 1.00 96.06 113 GLN A N 1
ATOM 917 C CA . GLN A 1 113 ? -17.565 5.474 -0.195 1.00 96.06 113 GLN A CA 1
ATOM 918 C C . GLN A 1 113 ? -17.472 4.865 -1.599 1.00 96.06 113 GLN A C 1
ATOM 920 O O . GLN A 1 113 ? -16.386 4.629 -2.121 1.00 96.06 113 GLN A O 1
ATOM 925 N N . VAL A 1 114 ? -18.632 4.536 -2.173 1.00 94.31 114 VAL A N 1
ATOM 926 C CA . VAL A 1 114 ? -18.735 3.726 -3.401 1.00 94.31 114 VAL A CA 1
ATOM 927 C C . VAL A 1 114 ? -18.120 4.422 -4.615 1.00 94.31 114 VAL A C 1
ATOM 929 O O . VAL A 1 114 ? -17.398 3.780 -5.364 1.00 94.31 114 VAL A O 1
ATOM 932 N N . GLU A 1 115 ? -18.344 5.725 -4.781 1.00 94.19 115 GLU A N 1
ATOM 933 C CA . GLU A 1 115 ? -17.803 6.494 -5.913 1.00 94.19 115 GLU A CA 1
ATOM 934 C C . GLU A 1 115 ? -16.273 6.429 -5.963 1.00 94.19 115 GLU A C 1
ATOM 93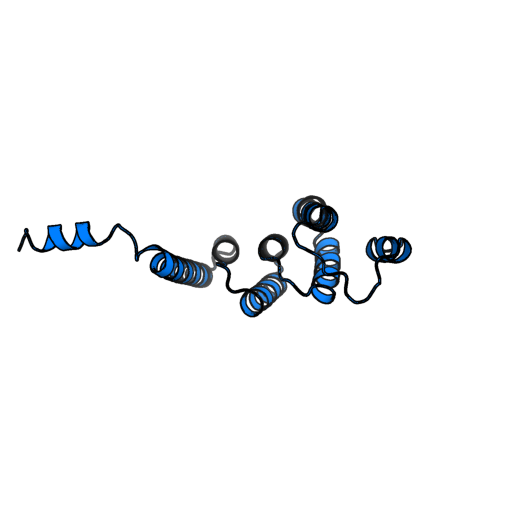6 O O . GLU A 1 115 ? -15.694 6.109 -6.996 1.00 94.19 115 GLU A O 1
ATOM 941 N N . LEU A 1 116 ? -15.614 6.632 -4.818 1.00 92.44 116 LEU A N 1
ATOM 942 C CA . LEU A 1 116 ? -14.160 6.524 -4.725 1.00 92.44 116 LEU A CA 1
ATOM 943 C C . LEU A 1 116 ? -13.688 5.090 -4.964 1.00 92.44 116 LEU A C 1
ATOM 945 O O . LEU A 1 116 ? -12.695 4.892 -5.652 1.00 92.44 116 LEU A O 1
ATOM 949 N N . ALA A 1 117 ? -14.400 4.086 -4.444 1.00 94.19 117 ALA A N 1
ATOM 950 C CA . ALA A 1 117 ? -14.065 2.691 -4.715 1.00 94.19 117 ALA A CA 1
ATOM 951 C C . ALA A 1 117 ? -14.117 2.360 -6.217 1.00 94.19 117 ALA A C 1
ATOM 953 O O . ALA A 1 117 ? -13.229 1.662 -6.700 1.00 94.19 117 ALA A O 1
ATOM 954 N N . LEU A 1 118 ? -15.107 2.889 -6.946 1.00 91.12 118 LEU A N 1
ATOM 955 C CA . LEU A 1 118 ? -15.216 2.723 -8.396 1.00 91.12 118 LEU A CA 1
ATOM 956 C C . LEU A 1 118 ? -14.049 3.382 -9.136 1.00 91.12 118 LEU A C 1
ATOM 958 O O . LEU A 1 118 ? -13.476 2.742 -10.005 1.00 91.12 118 LEU A O 1
ATOM 962 N N . CYS A 1 119 ? -13.606 4.579 -8.735 1.00 93.62 119 CYS A N 1
ATOM 963 C CA . CYS A 1 119 ? -12.438 5.211 -9.361 1.00 93.62 119 CYS A CA 1
ATOM 964 C C . CYS A 1 119 ? -11.172 4.336 -9.297 1.00 93.62 119 CYS A C 1
ATOM 966 O O . CYS A 1 119 ? -10.417 4.273 -10.262 1.00 93.62 119 CYS A O 1
ATOM 968 N N . TYR A 1 120 ? -10.935 3.659 -8.168 1.00 91.44 120 TYR A N 1
ATOM 969 C CA . TYR A 1 120 ? -9.794 2.745 -8.020 1.00 91.44 120 TYR A CA 1
ATOM 970 C C . TYR A 1 120 ? -9.984 1.429 -8.791 1.00 91.44 120 TYR A C 1
ATOM 972 O O . TYR A 1 120 ? -9.006 0.840 -9.245 1.00 91.44 120 TYR A O 1
ATOM 980 N N . LEU A 1 121 ? -11.227 0.971 -8.962 1.00 90.69 121 LEU A N 1
ATOM 981 C CA . LEU A 1 121 ? -11.538 -0.178 -9.812 1.00 90.69 121 LEU A CA 1
ATOM 982 C C . LEU A 1 121 ? -11.295 0.144 -11.292 1.00 90.69 121 LEU A C 1
ATOM 984 O O . LEU A 1 121 ? -10.629 -0.631 -11.969 1.00 90.69 121 LEU A O 1
ATOM 988 N N . ASP A 1 122 ? -11.779 1.290 -11.771 1.00 89.44 122 ASP A N 1
ATOM 989 C CA . ASP A 1 122 ? -11.597 1.733 -13.157 1.00 89.44 122 ASP A CA 1
ATOM 990 C C . ASP A 1 122 ? -10.109 1.901 -13.490 1.00 89.44 122 ASP A C 1
ATOM 992 O O . ASP A 1 122 ? -9.657 1.468 -14.546 1.00 89.44 122 ASP A O 1
ATOM 996 N N . ALA A 1 123 ? -9.323 2.456 -12.560 1.00 88.56 123 ALA A N 1
ATOM 997 C CA . ALA A 1 123 ? -7.873 2.557 -12.710 1.00 88.56 123 ALA A CA 1
ATOM 998 C C . ALA A 1 123 ? -7.196 1.178 -12.797 1.00 88.56 123 ALA A C 1
ATOM 1000 O O . ALA A 1 123 ? -6.321 0.982 -13.636 1.00 88.56 123 ALA A O 1
ATOM 1001 N N . ALA A 1 124 ? -7.621 0.209 -11.979 1.00 86.94 124 ALA A N 1
ATOM 1002 C CA . ALA A 1 124 ? -7.111 -1.159 -12.063 1.00 86.94 124 ALA A CA 1
ATOM 1003 C C . ALA A 1 124 ? -7.487 -1.843 -13.390 1.00 86.94 124 ALA A C 1
ATOM 1005 O O . ALA A 1 124 ? -6.676 -2.566 -13.955 1.00 86.94 124 ALA A O 1
ATOM 1006 N N . ILE A 1 125 ? -8.700 -1.622 -13.903 1.00 85.88 125 ILE A N 1
ATOM 1007 C CA . ILE A 1 125 ? -9.119 -2.166 -15.203 1.00 85.88 125 ILE A CA 1
ATOM 1008 C C . ILE A 1 125 ? -8.269 -1.560 -16.322 1.00 85.88 125 ILE A C 1
ATOM 1010 O O . ILE A 1 125 ? -7.731 -2.301 -17.134 1.00 85.88 125 ILE A O 1
ATOM 1014 N N . PHE A 1 126 ? -8.082 -0.239 -16.314 1.00 84.94 126 PHE A N 1
ATOM 1015 C CA . PHE A 1 126 ? -7.263 0.454 -17.307 1.00 84.94 126 PHE A CA 1
ATOM 1016 C C . PHE A 1 126 ? -5.808 -0.042 -17.317 1.00 84.94 126 PHE A C 1
ATOM 1018 O O . PHE A 1 126 ? -5.255 -0.307 -18.380 1.00 84.94 126 PHE A O 1
ATOM 1025 N N . GLU A 1 127 ? -5.198 -0.224 -16.141 1.00 79.75 127 GLU A N 1
ATOM 1026 C CA . GLU A 1 127 ? -3.851 -0.803 -16.024 1.00 79.75 127 GLU A CA 1
ATOM 1027 C C . GLU A 1 127 ? -3.790 -2.251 -16.552 1.00 79.75 127 GLU A C 1
ATOM 1029 O O . GLU A 1 127 ? -2.812 -2.633 -17.188 1.00 79.75 127 GLU A O 1
ATOM 1034 N N . ALA A 1 128 ? -4.830 -3.059 -16.320 1.00 78.19 128 ALA A N 1
ATOM 1035 C CA . ALA A 1 128 ? -4.879 -4.446 -16.787 1.00 78.19 128 ALA A CA 1
ATOM 1036 C C . ALA A 1 128 ? -5.084 -4.554 -18.309 1.00 78.19 128 ALA A C 1
ATOM 1038 O O . ALA A 1 128 ? -4.548 -5.466 -18.937 1.00 78.19 128 ALA A O 1
ATOM 1039 N N . GLU A 1 129 ? -5.844 -3.632 -18.903 1.00 72.69 129 GLU A N 1
ATOM 1040 C CA . GLU A 1 129 ? -6.046 -3.548 -20.354 1.00 72.69 129 GLU A CA 1
ATOM 1041 C C . GLU A 1 129 ? -4.754 -3.142 -21.084 1.00 72.69 129 GLU A C 1
ATOM 1043 O O . GLU A 1 129 ? -4.458 -3.687 -22.148 1.00 72.69 129 GLU A O 1
ATOM 1048 N N . ASP A 1 130 ? -3.947 -2.251 -20.498 1.00 60.91 130 ASP A N 1
ATOM 1049 C CA . ASP A 1 130 ? -2.634 -1.868 -21.041 1.00 60.91 130 ASP A CA 1
ATOM 1050 C C . ASP A 1 130 ? -1.633 -3.042 -20.998 1.00 60.91 130 ASP A C 1
ATOM 1052 O O . ASP A 1 130 ? -0.918 -3.302 -21.969 1.00 60.91 130 ASP A O 1
ATOM 1056 N N . GLU A 1 131 ? -1.650 -3.852 -19.930 1.00 56.22 131 GLU A N 1
ATOM 1057 C CA . GLU A 1 131 ? -0.876 -5.103 -19.870 1.00 56.22 131 GLU A CA 1
ATOM 1058 C C . GLU A 1 131 ? -1.342 -6.142 -20.903 1.00 56.22 131 GLU A C 1
ATOM 1060 O O . GLU A 1 131 ? -0.519 -6.855 -21.492 1.00 56.22 131 GLU A O 1
ATOM 1065 N N . GLU A 1 132 ? -2.651 -6.238 -21.157 1.00 53.38 132 GLU A N 1
ATOM 1066 C CA . GLU A 1 132 ? -3.198 -7.162 -22.152 1.00 53.38 132 GLU A CA 1
ATOM 1067 C C . GLU A 1 132 ? -2.772 -6.788 -23.576 1.00 53.38 132 GLU A C 1
ATOM 1069 O O . GLU A 1 132 ? -2.486 -7.688 -24.366 1.00 53.38 132 GLU A O 1
ATOM 1074 N N . LEU A 1 133 ? -2.624 -5.500 -23.897 1.00 46.84 133 LEU A N 1
ATOM 1075 C CA . LEU A 1 133 ? -2.124 -5.039 -25.199 1.00 46.84 133 LEU A CA 1
ATOM 1076 C C . LEU A 1 133 ? -0.638 -5.366 -25.427 1.00 46.84 133 LEU A C 1
ATOM 1078 O O . LEU A 1 133 ? -0.233 -5.580 -26.569 1.00 46.84 133 LEU A O 1
ATOM 1082 N N . ILE A 1 134 ? 0.164 -5.500 -24.366 1.00 45.28 134 ILE A N 1
ATOM 1083 C CA . ILE A 1 134 ? 1.569 -5.941 -24.458 1.00 45.28 134 ILE A CA 1
ATOM 1084 C C . ILE A 1 134 ? 1.659 -7.468 -24.662 1.00 45.28 134 ILE A C 1
ATOM 1086 O O . ILE A 1 134 ? 2.624 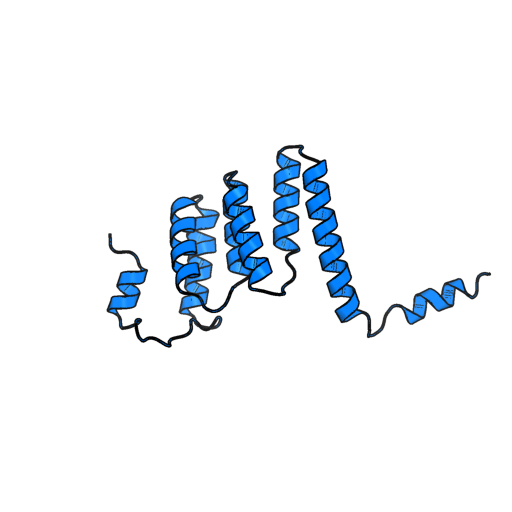-7.968 -25.248 1.00 45.28 134 ILE A O 1
ATOM 1090 N N . HIS A 1 135 ? 0.641 -8.231 -24.242 1.00 42.47 135 HIS A N 1
ATOM 1091 C CA . HIS A 1 135 ? 0.618 -9.695 -24.359 1.00 42.47 135 HIS A CA 1
ATOM 1092 C C . HIS A 1 135 ? -0.230 -10.242 -25.531 1.00 42.47 135 HIS A C 1
ATOM 1094 O O . HIS A 1 135 ? -0.011 -11.381 -25.965 1.00 42.47 135 HIS A O 1
ATOM 1100 N N . GLN A 1 136 ? -1.169 -9.458 -26.075 1.00 36.72 136 GLN A N 1
ATOM 1101 C CA . GLN A 1 136 ? -2.143 -9.885 -27.094 1.00 36.72 136 GLN A CA 1
ATOM 1102 C C . GLN A 1 136 ? -1.675 -9.803 -28.554 1.00 36.72 136 GLN A C 1
ATOM 1104 O O . GLN A 1 136 ? -2.429 -10.224 -29.432 1.00 36.72 136 GLN A O 1
ATOM 1109 N N . ASP A 1 137 ? -0.429 -9.423 -28.844 1.00 40.31 137 ASP A N 1
ATOM 1110 C CA . ASP A 1 137 ? 0.126 -9.560 -30.204 1.00 40.31 137 ASP A CA 1
ATOM 1111 C C . ASP A 1 137 ? 0.441 -11.014 -30.602 1.00 40.31 137 ASP A C 1
ATOM 1113 O O . ASP A 1 137 ? 0.875 -11.288 -31.722 1.00 40.31 137 ASP A O 1
ATOM 1117 N N . SER A 1 138 ? 0.184 -11.982 -29.716 1.00 42.31 138 SER A N 1
ATOM 1118 C CA . SER A 1 138 ? 0.461 -13.384 -30.005 1.00 42.31 138 SER A CA 1
ATOM 1119 C C . SER A 1 138 ? -0.743 -14.131 -30.612 1.00 42.31 138 SER A C 1
ATOM 1121 O O . SER A 1 138 ? -0.704 -14.385 -31.812 1.00 42.31 138 SER A O 1
ATOM 1123 N N . TRP A 1 139 ? -1.783 -14.585 -29.890 1.00 36.31 139 TRP A N 1
ATOM 1124 C CA . TRP A 1 139 ? -2.515 -15.772 -30.409 1.00 36.31 139 TRP A CA 1
ATOM 1125 C C . TRP A 1 139 ? -4.054 -15.870 -30.268 1.00 36.31 139 TRP A C 1
ATOM 1127 O O . TRP A 1 139 ? -4.600 -16.835 -30.800 1.00 36.31 139 TRP A O 1
ATOM 1137 N N . CYS A 1 140 ? -4.805 -14.932 -29.664 1.00 45.59 140 CYS A N 1
ATOM 1138 C CA . CYS A 1 140 ? -6.230 -15.211 -29.343 1.00 45.59 140 CYS A CA 1
ATOM 1139 C C . CYS A 1 140 ? -7.326 -14.495 -30.167 1.00 45.59 140 CYS A C 1
ATOM 1141 O O . CYS A 1 140 ? -8.421 -15.039 -30.306 1.00 45.59 140 CYS A O 1
ATOM 1143 N N . TRP A 1 141 ? -7.079 -13.342 -30.801 1.00 31.05 141 TRP A N 1
ATOM 1144 C CA . TRP A 1 141 ? -8.183 -12.580 -31.427 1.00 31.05 141 TRP A CA 1
ATOM 1145 C C . TRP A 1 141 ? -8.483 -12.908 -32.898 1.00 31.05 141 TRP A C 1
ATOM 1147 O O . TRP A 1 141 ? -9.574 -12.605 -33.386 1.00 31.05 141 TRP A O 1
ATOM 1157 N N . LYS A 1 142 ? -7.604 -13.639 -33.603 1.00 41.41 142 LYS A N 1
ATOM 1158 C CA . LYS A 1 142 ? -7.891 -14.099 -34.982 1.00 41.41 142 LYS A CA 1
ATOM 1159 C C . LYS A 1 142 ? -9.039 -15.118 -35.066 1.00 41.41 142 LYS A C 1
ATOM 1161 O O . LYS A 1 142 ? -9.600 -15.298 -36.145 1.00 41.41 142 LYS A O 1
ATOM 1166 N N . GLY A 1 143 ? -9.409 -15.767 -33.958 1.00 36.62 143 GLY A N 1
ATOM 1167 C CA . GLY A 1 143 ? -10.512 -16.734 -33.918 1.00 36.62 143 GLY A CA 1
ATOM 1168 C C . GLY A 1 143 ? -11.901 -16.107 -33.758 1.00 36.62 143 GLY A C 1
ATOM 1169 O O . GLY A 1 143 ? -12.874 -16.643 -34.281 1.00 36.62 143 GLY A O 1
ATOM 1170 N N . ILE A 1 144 ? -11.999 -14.959 -33.079 1.00 40.53 144 ILE A N 1
ATOM 1171 C CA . ILE A 1 144 ? -13.287 -14.364 -32.677 1.00 40.53 144 ILE A CA 1
ATOM 1172 C C . ILE A 1 144 ? -13.861 -13.445 -33.767 1.00 40.53 144 ILE A C 1
ATOM 1174 O O . ILE A 1 144 ? -15.075 -13.379 -33.942 1.00 40.53 144 ILE A O 1
ATOM 1178 N N . LEU A 1 145 ? -13.017 -12.780 -34.562 1.00 40.16 145 LEU A N 1
ATOM 1179 C CA . LEU A 1 145 ? -13.499 -11.975 -35.696 1.00 40.16 145 LEU A CA 1
ATOM 1180 C C . LEU A 1 145 ? -14.034 -12.848 -36.844 1.00 40.16 145 LEU A C 1
ATOM 1182 O O . LEU A 1 145 ? -15.008 -12.484 -37.496 1.00 40.16 145 LEU A O 1
ATOM 1186 N N . LYS A 1 146 ? -13.480 -14.054 -37.025 1.00 43.44 146 LYS A N 1
ATOM 1187 C CA . LYS A 1 146 ? -13.874 -14.967 -38.108 1.00 43.44 146 LYS A CA 1
ATOM 1188 C C . LYS A 1 146 ? -15.229 -15.650 -37.883 1.00 43.44 146 LYS A C 1
ATOM 1190 O O . LYS A 1 146 ? -15.845 -16.098 -38.843 1.00 43.44 146 LYS A O 1
ATOM 1195 N N . SER A 1 147 ? -15.709 -15.725 -36.640 1.00 42.34 147 SER A N 1
ATOM 1196 C CA . SER A 1 147 ? -17.025 -16.293 -36.314 1.00 42.34 147 SER A CA 1
ATOM 1197 C C . SER A 1 147 ? -18.172 -15.285 -36.443 1.00 42.34 147 SER A C 1
ATOM 1199 O O . SER A 1 147 ? -19.307 -15.706 -36.645 1.00 42.34 147 SER A O 1
ATOM 1201 N N . LYS A 1 148 ? -17.890 -13.974 -36.398 1.00 47.56 148 LYS A N 1
ATOM 1202 C CA . LYS A 1 148 ? -18.888 -12.915 -36.637 1.00 47.56 148 LYS A CA 1
ATOM 1203 C C . LYS A 1 148 ? -19.119 -12.601 -38.118 1.00 47.56 148 LYS A C 1
ATOM 1205 O O . LYS A 1 148 ? -20.210 -12.169 -38.464 1.00 47.56 148 LYS A O 1
ATOM 1210 N N . GLU A 1 149 ? -18.145 -12.849 -38.994 1.00 46.41 149 GLU A N 1
ATOM 1211 C CA . GLU A 1 149 ? -18.308 -12.650 -40.447 1.00 46.41 149 GLU A CA 1
ATOM 1212 C C . GLU A 1 149 ? -19.055 -13.792 -41.158 1.00 46.41 149 GLU A C 1
ATOM 1214 O O . GLU A 1 149 ? -19.483 -13.621 -42.291 1.00 46.41 149 GLU A O 1
ATOM 1219 N N . LEU A 1 150 ? -19.245 -14.948 -40.512 1.00 47.25 150 LEU A N 1
ATOM 1220 C CA . LEU A 1 150 ? -19.972 -16.094 -41.085 1.00 47.25 150 LEU A CA 1
ATOM 1221 C C . LEU A 1 150 ? -21.438 -16.185 -40.621 1.00 47.25 150 LEU A C 1
ATOM 1223 O O . LEU A 1 150 ? -22.123 -17.148 -40.964 1.00 47.25 150 LEU A O 1
ATOM 1227 N N . SER A 1 151 ? -21.918 -15.212 -39.836 1.00 50.12 151 SER A N 1
ATOM 1228 C CA . SER A 1 151 ? -23.302 -15.159 -39.337 1.00 50.12 151 SER A CA 1
ATOM 1229 C C . SER A 1 151 ? -24.067 -13.877 -39.714 1.00 50.12 151 SER A C 1
ATOM 1231 O O . SER A 1 151 ? -25.087 -13.592 -39.085 1.00 50.12 151 SER A O 1
ATOM 1233 N N . SER A 1 152 ? -23.585 -13.123 -40.707 1.00 40.19 152 SER A N 1
ATOM 1234 C CA . SER A 1 152 ? -24.281 -12.012 -41.385 1.00 40.19 152 SER A CA 1
ATOM 1235 C C . SER A 1 152 ? -24.319 -12.286 -42.882 1.00 40.19 152 SER A C 1
ATOM 1237 O O . SER A 1 152 ? -25.325 -11.904 -43.514 1.00 40.19 152 SER A O 1
#

pLDDT: mean 71.11, std 19.94, range [31.05, 96.06]

Radius of gyration: 20.51 Å; chains: 1; bounding box: 56×27×63 Å

Foldseek 3Di:
DDPVVVVVVVVPPDPPPPAPDCPDPVNVVLLCCLLPVCLVVLNLVVNVVSVVVDVVPHPADDLVSLLSNLLSCLVVVNNVVSVVSVVVNVVRDPDQPLSSLCSQLVSCVVVVNNVSSVVSVVVSVVSVVVVCVVVVVDDDPVVVVVVVVVPD

Organism: Trema orientale (NCBI:txid63057)

Secondary structure (DSSP, 8-state):
---HHHHHHHTT---TT----TT-HHHHHHHHHIIIIITTTT-HHHHHHHHHHHHHH-SS--HHHHHHHHHHHHHTT-HHHHHHHHHHHHHH--S--HHHHHHHHHHHHHTT-HHHHHHHHHHHHHHHHHHHHHHTTSSSTHHHHHHHTT--

Sequence (152 aa):
MLPLVNLLRLIGYGKPGIQFLPDSPTYISYIVMLQEALAKRNDVEGLTKCFEESESSCTYYDIKLADTVIVAYLRHDKFKEAKLVFENATKRSEGPFLKAQEKFMFFFLKKRQVELALCYLDAAIFEAEDEELIHQDSWCWKGILKSKELSS